Protein AF-A0A7S2E5R9-F1 (afdb_monomer_lite)

Organism: NCBI:txid49249

Structure (mmCIF, N/CA/C/O backbone):
data_AF-A0A7S2E5R9-F1
#
_entry.id   AF-A0A7S2E5R9-F1
#
loop_
_atom_site.group_PDB
_atom_site.id
_atom_site.type_symbol
_atom_site.label_atom_id
_atom_site.label_alt_id
_atom_site.label_comp_id
_atom_site.label_asym_id
_atom_site.label_entity_id
_atom_site.label_seq_id
_atom_site.pdbx_PDB_ins_code
_atom_site.Cartn_x
_atom_site.Cartn_y
_atom_site.Cartn_z
_atom_site.occupancy
_atom_site.B_iso_or_equiv
_atom_site.auth_seq_id
_atom_site.auth_comp_id
_atom_site.auth_asym_id
_atom_site.auth_atom_id
_atom_site.pdbx_PDB_model_num
ATOM 1 N N . MET A 1 1 ? -38.778 -8.386 19.713 1.00 40.78 1 MET A N 1
ATOM 2 C CA . MET A 1 1 ? -38.076 -9.557 20.277 1.00 40.78 1 MET A CA 1
ATOM 3 C C . MET A 1 1 ? -36.801 -9.728 19.477 1.00 40.78 1 MET A C 1
ATOM 5 O O . MET A 1 1 ? -36.875 -9.968 18.282 1.00 40.78 1 MET A O 1
ATOM 9 N N . GLY A 1 2 ? -35.673 -9.437 20.109 1.00 35.97 2 GLY A N 1
ATOM 10 C CA . GLY A 1 2 ? -34.382 -9.214 19.468 1.00 35.97 2 GLY A CA 1
ATOM 11 C C . GLY A 1 2 ? -33.627 -8.205 20.315 1.00 35.97 2 GLY A C 1
ATOM 12 O O . GLY A 1 2 ? -33.444 -7.067 19.899 1.00 35.97 2 GLY A O 1
ATOM 13 N N . ASP A 1 3 ? -33.334 -8.609 21.552 1.00 36.03 3 ASP A N 1
ATOM 14 C CA . ASP A 1 3 ? -32.497 -7.867 22.486 1.00 36.03 3 ASP A CA 1
ATOM 15 C C . ASP A 1 3 ? -31.163 -7.554 21.807 1.00 36.03 3 ASP A C 1
ATOM 17 O O . ASP A 1 3 ? -30.289 -8.410 21.670 1.00 36.03 3 ASP A O 1
ATOM 21 N N . SER A 1 4 ? -30.993 -6.305 21.383 1.00 39.62 4 SER A N 1
ATOM 22 C CA . SER A 1 4 ? -29.681 -5.740 21.111 1.00 39.62 4 SER A CA 1
ATOM 23 C C . SER A 1 4 ? -29.022 -5.483 22.462 1.00 39.62 4 SER A C 1
ATOM 25 O O . SER A 1 4 ? -28.957 -4.346 22.936 1.00 39.62 4 SER A O 1
ATOM 27 N N . THR A 1 5 ? -28.580 -6.553 23.125 1.00 44.03 5 THR A N 1
ATOM 28 C CA . THR A 1 5 ? -27.685 -6.442 24.270 1.00 44.03 5 THR A CA 1
ATOM 29 C C . THR A 1 5 ? -26.445 -5.704 23.797 1.00 44.03 5 THR A C 1
ATOM 31 O O . THR A 1 5 ? -25.578 -6.262 23.122 1.00 44.03 5 THR A O 1
ATOM 34 N N . SER A 1 6 ? -26.412 -4.422 24.144 1.00 45.31 6 SER A N 1
ATOM 35 C CA . SER A 1 6 ? -25.227 -3.596 24.265 1.00 45.31 6 SER A CA 1
ATOM 36 C C . SER A 1 6 ? -24.177 -4.389 25.042 1.00 45.31 6 SER A C 1
ATOM 38 O O . SER A 1 6 ? -24.175 -4.424 26.272 1.00 45.31 6 SER A O 1
ATOM 40 N N . THR A 1 7 ? -23.293 -5.084 24.329 1.00 42.91 7 THR A N 1
ATOM 41 C CA . THR A 1 7 ? -22.033 -5.490 24.924 1.00 42.91 7 THR A CA 1
ATOM 42 C C . THR A 1 7 ? -21.140 -4.264 24.891 1.00 42.91 7 THR A C 1
ATOM 44 O O . THR A 1 7 ? -20.877 -3.682 23.841 1.00 42.91 7 THR A O 1
ATOM 47 N N . LYS A 1 8 ? -20.668 -3.874 26.074 1.00 47.53 8 LYS A N 1
ATOM 48 C CA . LYS A 1 8 ? -19.526 -2.985 26.320 1.00 47.53 8 LYS A CA 1
ATOM 49 C C . LYS A 1 8 ? -18.222 -3.570 25.733 1.00 47.53 8 LYS A C 1
ATOM 51 O O . LYS A 1 8 ? -17.216 -3.683 26.426 1.00 47.53 8 LYS A O 1
ATOM 56 N N . GLY A 1 9 ? -18.252 -4.049 24.495 1.00 48.66 9 GLY A N 1
ATOM 57 C CA . GLY A 1 9 ? -17.158 -4.730 23.827 1.00 48.66 9 GLY A CA 1
ATOM 58 C C . GLY A 1 9 ? -16.466 -3.759 22.891 1.00 48.66 9 GLY A C 1
ATOM 59 O O . GLY A 1 9 ? -17.104 -3.194 22.010 1.00 48.66 9 GLY A O 1
ATOM 60 N N . GLY A 1 10 ? -15.162 -3.563 23.084 1.00 60.50 10 GLY A N 1
ATOM 61 C CA . GLY A 1 10 ? -14.319 -2.876 22.109 1.00 60.50 10 GLY A CA 1
ATOM 62 C C . GLY A 1 10 ? -14.386 -3.527 20.716 1.00 60.50 10 GLY A C 1
ATOM 63 O O . GLY A 1 10 ? -15.072 -4.535 20.532 1.00 60.50 10 GLY A O 1
ATOM 64 N N . PRO A 1 11 ? -13.659 -2.980 19.730 1.00 70.81 11 PRO A N 1
ATOM 65 C CA . PRO A 1 11 ? -13.746 -3.418 18.340 1.00 70.81 11 PRO A CA 1
ATOM 66 C C . PRO A 1 11 ? -13.669 -4.946 18.195 1.00 70.81 11 PRO A C 1
ATOM 68 O O . PRO A 1 11 ? -12.806 -5.600 18.795 1.00 70.81 11 PRO A O 1
ATOM 71 N N . ARG A 1 12 ? -14.606 -5.511 17.419 1.00 82.00 12 ARG A N 1
ATOM 72 C CA . ARG A 1 12 ? -14.705 -6.951 17.134 1.00 82.00 12 ARG A CA 1
ATOM 73 C C . ARG A 1 12 ? -13.624 -7.350 16.135 1.00 82.00 12 ARG A C 1
ATOM 75 O O . ARG A 1 12 ? -13.869 -7.416 14.934 1.00 82.00 12 ARG A O 1
ATOM 82 N N . LEU A 1 13 ? -12.411 -7.523 16.643 1.00 85.44 13 LEU A N 1
ATOM 83 C CA . LEU A 1 13 ? -11.286 -8.070 15.889 1.00 85.44 13 LEU A CA 1
ATOM 84 C C . LEU A 1 13 ? -11.467 -9.578 15.689 1.00 85.44 13 LEU A C 1
ATOM 86 O O . LEU A 1 13 ? -12.215 -10.218 16.427 1.00 85.44 13 LEU A O 1
ATOM 90 N N . LEU A 1 14 ? -10.733 -10.146 14.732 1.00 88.38 14 LEU A N 1
ATOM 91 C CA . LEU A 1 14 ? -10.744 -11.576 14.417 1.00 88.38 14 LEU A CA 1
ATOM 92 C C . LEU A 1 14 ? -10.423 -12.441 15.643 1.00 88.38 14 LEU A C 1
ATOM 94 O O . LEU A 1 14 ? -10.984 -13.518 15.810 1.00 88.38 14 LEU A O 1
ATOM 98 N N . HIS A 1 15 ? -9.513 -11.966 16.494 1.00 88.06 15 HIS A N 1
ATOM 99 C CA . HIS A 1 15 ? -9.129 -12.639 17.725 1.00 88.06 15 HIS A CA 1
ATOM 100 C C . HIS A 1 15 ? -8.766 -11.625 18.815 1.00 88.06 15 HIS A C 1
ATOM 102 O O . HIS A 1 15 ? -8.158 -10.589 18.538 1.00 88.06 15 HIS A O 1
ATOM 108 N N . ASP A 1 16 ? -9.090 -11.931 20.073 1.00 84.12 16 ASP A N 1
ATOM 109 C CA . ASP A 1 16 ? -8.872 -11.015 21.201 1.00 84.12 16 ASP A CA 1
ATOM 110 C C . ASP A 1 16 ? -7.392 -10.726 21.479 1.00 84.12 16 ASP A C 1
ATOM 112 O O . ASP A 1 16 ? -7.062 -9.637 21.950 1.00 84.12 16 ASP A O 1
ATOM 116 N N . SER A 1 17 ? -6.483 -11.644 21.128 1.00 87.19 17 SER A N 1
ATOM 117 C CA . SER A 1 17 ? -5.033 -11.412 21.251 1.00 87.19 17 SER A CA 1
ATOM 118 C C . SER A 1 17 ? -4.559 -10.202 20.444 1.00 87.19 17 SER A C 1
ATOM 120 O O . SER A 1 17 ? -3.603 -9.539 20.839 1.00 87.19 17 SER A O 1
ATOM 122 N N . LEU A 1 18 ? -5.259 -9.842 19.362 1.00 84.19 18 LEU A N 1
ATOM 123 C CA . LEU A 1 18 ? -4.934 -8.661 18.564 1.00 84.19 18 LEU A CA 1
ATOM 124 C C . LEU A 1 18 ? -5.097 -7.367 19.372 1.00 84.19 18 LEU A C 1
ATOM 126 O O . LEU A 1 18 ? -4.401 -6.392 19.105 1.00 84.19 18 LEU A O 1
ATOM 130 N N . LYS A 1 19 ? -5.943 -7.347 20.409 1.00 84.50 19 LYS A N 1
ATOM 131 C CA . LYS A 1 19 ? -6.100 -6.176 21.289 1.00 84.50 19 LYS A CA 1
ATOM 132 C C . LYS A 1 19 ? -4.835 -5.875 22.098 1.00 84.50 19 LYS A C 1
ATOM 134 O O . LYS A 1 19 ? -4.657 -4.739 22.524 1.00 84.50 19 LYS A O 1
ATOM 139 N N . GLN A 1 20 ? -3.963 -6.866 22.293 1.00 89.00 20 GLN A N 1
ATOM 140 C CA . GLN A 1 20 ? -2.699 -6.707 23.019 1.00 89.00 20 GLN A CA 1
ATOM 141 C C . GLN A 1 20 ? -1.606 -6.069 22.152 1.00 89.00 20 GLN A C 1
ATOM 143 O O . GLN A 1 20 ? -0.612 -5.574 22.677 1.00 89.00 20 GLN A O 1
ATOM 148 N N . ILE A 1 21 ? -1.783 -6.060 20.828 1.00 88.00 21 ILE A N 1
ATOM 149 C CA . ILE A 1 21 ? -0.803 -5.512 19.895 1.00 88.00 21 ILE A CA 1
ATOM 150 C C . ILE A 1 21 ? -1.123 -4.026 19.648 1.00 88.00 21 ILE A C 1
ATOM 152 O O . ILE A 1 21 ? -2.265 -3.689 19.306 1.00 88.00 21 ILE A O 1
ATOM 156 N N . PRO A 1 22 ? -0.135 -3.119 19.761 1.00 89.44 22 PRO A N 1
ATOM 157 C CA . PRO A 1 22 ? -0.304 -1.710 19.417 1.00 89.44 22 PRO A CA 1
ATOM 158 C C . PRO A 1 22 ? -0.901 -1.506 18.016 1.00 89.44 22 PRO A C 1
ATOM 160 O O . PRO A 1 22 ? -0.555 -2.208 17.064 1.00 89.44 22 PRO A O 1
ATOM 163 N N . LEU A 1 23 ? -1.809 -0.534 17.885 1.00 85.31 23 LEU A N 1
ATOM 164 C CA . LEU A 1 23 ? -2.561 -0.260 16.652 1.00 85.31 23 LEU A CA 1
ATOM 165 C C . LEU A 1 23 ? -1.647 -0.010 15.443 1.00 85.31 23 LEU A C 1
ATOM 167 O O . LEU A 1 23 ? -1.896 -0.538 14.365 1.00 85.31 23 LEU A O 1
ATOM 171 N N . ASN A 1 24 ? -0.573 0.754 15.635 1.00 86.00 24 ASN A N 1
ATOM 172 C CA . ASN A 1 24 ? 0.438 1.043 14.618 1.00 86.00 24 ASN A CA 1
ATOM 173 C C . ASN A 1 24 ? 1.160 -0.223 14.133 1.00 86.00 24 ASN A C 1
ATOM 175 O O . ASN A 1 24 ? 1.399 -0.365 12.937 1.00 86.00 24 ASN A O 1
ATOM 179 N N . ILE A 1 25 ? 1.458 -1.162 15.038 1.00 87.88 25 ILE A N 1
ATOM 180 C CA . ILE A 1 25 ? 2.091 -2.439 14.683 1.00 87.88 25 ILE A CA 1
ATOM 181 C C . ILE A 1 25 ? 1.106 -3.302 13.893 1.00 87.88 25 ILE A C 1
ATOM 183 O O . ILE A 1 25 ? 1.461 -3.827 12.841 1.00 87.88 25 ILE A O 1
ATOM 187 N N . ARG A 1 26 ? -0.153 -3.398 14.342 1.00 90.81 26 ARG A N 1
ATOM 188 C CA . ARG A 1 26 ? -1.197 -4.131 13.607 1.00 90.81 26 ARG A CA 1
ATOM 189 C C . ARG A 1 26 ? -1.425 -3.556 12.217 1.00 90.81 26 ARG A C 1
ATOM 191 O O . ARG A 1 26 ? -1.427 -4.309 11.251 1.00 90.81 26 ARG A O 1
ATOM 198 N N . PHE A 1 27 ? -1.568 -2.238 12.108 1.00 87.38 27 PHE A N 1
ATOM 199 C CA . PHE A 1 27 ? -1.757 -1.574 10.823 1.00 87.38 27 PHE A CA 1
ATOM 200 C C . PHE A 1 27 ? -0.575 -1.825 9.883 1.00 87.38 27 PHE A C 1
ATOM 202 O O . PHE A 1 27 ? -0.791 -2.162 8.723 1.00 87.38 27 PHE A O 1
ATOM 209 N N . GLY A 1 28 ? 0.662 -1.725 10.383 1.00 84.56 28 GLY A N 1
ATOM 210 C CA . GLY A 1 28 ? 1.864 -2.004 9.596 1.00 84.56 28 GLY A CA 1
ATOM 211 C C . GLY A 1 28 ? 1.928 -3.450 9.097 1.00 84.56 28 GLY A C 1
ATOM 212 O O . GLY A 1 28 ? 2.114 -3.675 7.904 1.00 84.56 28 GLY A O 1
ATOM 213 N N . LEU A 1 29 ? 1.707 -4.430 9.982 1.00 90.31 29 LEU A N 1
ATOM 214 C CA . LEU A 1 29 ? 1.730 -5.856 9.625 1.00 90.31 29 LEU A CA 1
ATOM 215 C C . LEU A 1 29 ? 0.642 -6.216 8.609 1.00 90.31 29 LEU A C 1
ATOM 217 O O . LEU A 1 29 ? 0.904 -6.932 7.646 1.00 90.31 29 LEU A O 1
ATOM 221 N N . ILE A 1 30 ? -0.571 -5.698 8.800 1.00 92.62 30 ILE A N 1
ATOM 222 C CA . ILE A 1 30 ? -1.690 -5.953 7.888 1.00 92.62 30 ILE A CA 1
ATOM 223 C C . ILE A 1 30 ? -1.525 -5.189 6.579 1.00 92.62 30 ILE A C 1
ATOM 225 O O . ILE A 1 30 ? -1.892 -5.711 5.533 1.00 92.62 30 ILE A O 1
ATOM 229 N N . GLY A 1 31 ? -0.914 -4.005 6.604 1.00 87.25 31 GLY A N 1
ATOM 230 C CA . GLY A 1 31 ? -0.493 -3.294 5.400 1.00 87.25 31 GLY A CA 1
ATOM 231 C C . GLY A 1 31 ? 0.512 -4.107 4.583 1.00 87.25 31 GLY A C 1
ATOM 232 O O . GLY A 1 31 ? 0.303 -4.307 3.389 1.00 87.25 31 GLY A O 1
ATOM 233 N N . ALA A 1 32 ? 1.550 -4.649 5.227 1.00 86.94 32 ALA A N 1
ATOM 234 C CA . ALA A 1 32 ? 2.537 -5.507 4.572 1.00 86.94 32 ALA A CA 1
ATOM 235 C C . ALA A 1 32 ? 1.899 -6.783 4.000 1.00 86.94 32 ALA A C 1
ATOM 237 O O . ALA A 1 32 ? 2.093 -7.093 2.826 1.00 86.94 32 ALA A O 1
ATOM 238 N N . LEU A 1 33 ? 1.075 -7.478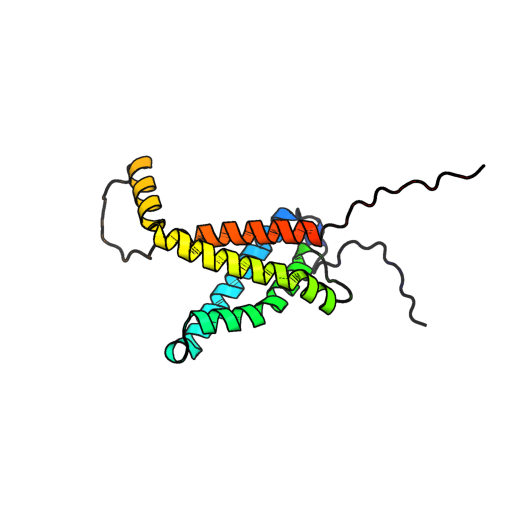 4.791 1.00 91.12 33 LEU A N 1
ATOM 239 C CA . LEU A 1 33 ? 0.336 -8.658 4.336 1.00 91.12 33 LEU A CA 1
ATOM 240 C C . LEU A 1 33 ? -0.580 -8.328 3.151 1.00 91.12 33 LEU A C 1
ATOM 242 O O . LEU A 1 33 ? -0.598 -9.054 2.162 1.00 91.12 33 LEU A O 1
ATOM 246 N N . SER A 1 34 ? -1.310 -7.215 3.232 1.00 89.31 34 SER A N 1
ATOM 247 C CA . SER A 1 34 ? -2.179 -6.736 2.160 1.00 89.31 34 SER A CA 1
ATOM 248 C C . SER A 1 34 ? -1.388 -6.454 0.881 1.00 89.31 34 SER A C 1
ATOM 250 O O . SER A 1 34 ? -1.841 -6.814 -0.199 1.00 89.31 34 SER A O 1
ATOM 252 N N . ASN A 1 35 ? -0.195 -5.862 0.978 1.00 87.25 35 ASN A N 1
ATOM 253 C CA . ASN A 1 35 ? 0.667 -5.648 -0.185 1.00 87.25 35 ASN A CA 1
ATOM 254 C C . ASN A 1 35 ? 1.151 -6.965 -0.795 1.00 87.25 35 ASN A C 1
ATOM 256 O O . ASN A 1 35 ? 1.140 -7.092 -2.014 1.00 87.25 35 ASN A O 1
ATOM 260 N N . VAL A 1 36 ? 1.523 -7.956 0.021 1.00 89.12 36 VAL A N 1
ATOM 261 C CA . VAL A 1 36 ? 1.910 -9.283 -0.486 1.00 89.12 36 VAL A CA 1
ATOM 262 C C . VAL A 1 36 ? 0.742 -9.934 -1.225 1.00 89.12 36 VAL A C 1
ATOM 264 O O . VAL A 1 36 ? 0.905 -10.342 -2.370 1.00 89.12 36 VAL A O 1
ATOM 267 N N . ILE A 1 37 ? -0.451 -9.966 -0.622 1.00 92.00 37 ILE A N 1
ATOM 268 C CA . ILE A 1 37 ? -1.651 -10.533 -1.258 1.00 92.00 37 ILE A CA 1
ATOM 269 C C . ILE A 1 37 ? -1.959 -9.800 -2.567 1.00 92.00 37 ILE A C 1
ATOM 271 O O . ILE A 1 37 ? -2.211 -10.443 -3.588 1.00 92.00 37 ILE A O 1
ATOM 275 N N . PHE A 1 38 ? -1.910 -8.467 -2.546 1.00 89.81 38 PHE A N 1
ATOM 276 C CA . PHE A 1 38 ? -2.147 -7.645 -3.723 1.00 89.81 38 PHE A CA 1
ATOM 277 C C . PHE A 1 38 ? -1.141 -7.950 -4.836 1.00 89.81 38 PHE A C 1
ATOM 279 O O . PHE A 1 38 ? -1.551 -8.248 -5.951 1.00 89.81 38 PHE A O 1
ATOM 286 N N . LEU A 1 39 ? 0.162 -7.921 -4.544 1.00 89.00 39 LEU A N 1
ATOM 287 C CA . LEU A 1 39 ? 1.214 -8.159 -5.532 1.00 89.00 39 LEU A CA 1
ATOM 288 C C . LEU A 1 39 ? 1.156 -9.581 -6.085 1.00 89.00 39 LEU A C 1
ATOM 290 O O . LEU A 1 39 ? 1.262 -9.763 -7.295 1.00 89.00 39 LEU A O 1
ATOM 294 N N . THR A 1 40 ? 0.959 -10.590 -5.236 1.00 89.75 40 THR A N 1
ATOM 295 C CA . THR A 1 40 ? 0.825 -11.978 -5.691 1.00 89.75 40 THR A CA 1
ATOM 296 C C . THR A 1 40 ? -0.397 -12.143 -6.591 1.00 89.75 40 THR A C 1
ATOM 298 O O . THR A 1 40 ? -0.284 -12.724 -7.668 1.00 89.75 40 THR A O 1
ATOM 301 N N . GLY A 1 41 ? -1.553 -11.601 -6.196 1.00 91.94 41 GLY A N 1
ATOM 302 C CA . GLY A 1 41 ? -2.772 -11.690 -6.999 1.00 91.94 41 GLY A CA 1
ATOM 303 C C . GLY A 1 41 ? -2.690 -10.895 -8.305 1.00 91.94 41 GLY A C 1
ATOM 304 O O . GLY A 1 41 ? -3.121 -11.386 -9.349 1.00 91.94 41 GLY A O 1
ATOM 305 N N . TYR A 1 42 ? -2.079 -9.711 -8.277 1.00 90.06 42 TYR A N 1
ATOM 306 C CA . TYR A 1 42 ? -1.851 -8.889 -9.462 1.00 90.06 42 TYR A CA 1
ATOM 307 C C . TYR A 1 42 ? -0.932 -9.598 -10.460 1.00 90.06 42 TYR A C 1
ATOM 309 O O . TYR A 1 42 ? -1.307 -9.747 -11.620 1.00 90.06 42 TYR A O 1
ATOM 317 N N . ASN A 1 43 ? 0.217 -10.114 -10.012 1.00 89.19 43 ASN A N 1
ATOM 318 C CA . ASN A 1 43 ? 1.144 -10.849 -10.878 1.00 89.19 43 ASN A CA 1
ATOM 319 C C . ASN A 1 43 ? 0.519 -12.137 -11.431 1.00 89.19 43 ASN A C 1
ATOM 321 O O . ASN A 1 43 ? 0.689 -12.450 -12.607 1.00 89.19 43 ASN A O 1
ATOM 325 N N . ALA A 1 44 ? -0.263 -12.859 -10.621 1.00 91.81 44 ALA A N 1
ATOM 326 C CA . ALA A 1 44 ? -1.013 -14.019 -11.098 1.00 91.81 44 ALA A CA 1
ATOM 327 C C . ALA A 1 44 ? -2.047 -13.634 -12.171 1.00 91.81 44 ALA A C 1
ATOM 329 O O . ALA A 1 44 ? -2.232 -14.369 -13.139 1.00 91.81 44 ALA A O 1
ATOM 330 N N . THR A 1 45 ? -2.694 -12.474 -12.025 1.00 91.12 45 THR A N 1
ATOM 331 C CA . THR A 1 45 ? -3.647 -11.952 -13.014 1.00 91.12 45 THR A CA 1
ATOM 332 C C . THR A 1 45 ? -2.927 -11.538 -14.297 1.00 91.12 45 THR A C 1
ATOM 334 O O . THR A 1 45 ? -3.336 -11.957 -15.377 1.00 91.12 45 THR A O 1
ATOM 337 N N . LEU A 1 46 ? -1.820 -10.794 -14.200 1.00 89.44 46 LEU A N 1
ATOM 338 C CA . LEU A 1 46 ? -0.980 -10.444 -15.351 1.00 89.44 46 LEU A CA 1
ATOM 339 C C . LEU A 1 46 ? -0.514 -11.683 -16.115 1.00 89.44 46 LEU A C 1
ATOM 341 O O . LEU A 1 46 ? -0.609 -11.712 -17.335 1.00 89.44 46 LEU A O 1
ATOM 345 N N . HIS A 1 47 ? -0.088 -12.736 -15.419 1.00 90.12 47 HIS A N 1
ATOM 346 C CA . HIS A 1 47 ? 0.312 -13.982 -16.072 1.00 90.12 47 HIS A CA 1
ATOM 347 C C . HIS A 1 47 ? -0.837 -14.631 -16.869 1.00 90.12 47 HIS A C 1
ATOM 349 O O . HIS A 1 47 ? -0.595 -15.340 -17.841 1.00 90.12 47 HIS A O 1
ATOM 355 N N . GLN A 1 48 ? -2.095 -14.422 -16.471 1.00 91.44 48 GLN A N 1
ATOM 356 C CA . GLN A 1 48 ? -3.253 -15.003 -17.158 1.00 91.44 48 GLN A CA 1
ATOM 357 C C . GLN A 1 48 ? -3.774 -14.150 -18.320 1.00 91.44 48 GLN A C 1
ATOM 359 O O . GLN A 1 48 ? -4.271 -14.715 -19.292 1.00 91.44 48 GLN A O 1
ATOM 364 N N . VAL A 1 49 ? -3.715 -12.817 -18.219 1.00 90.62 49 VAL A N 1
ATOM 365 C CA . VAL A 1 49 ? -4.381 -11.911 -19.183 1.00 90.62 49 VAL A CA 1
ATOM 366 C C . VAL A 1 49 ? -3.494 -10.793 -19.744 1.00 90.62 49 VAL A C 1
ATOM 368 O O . VAL A 1 49 ? -3.958 -10.010 -20.573 1.00 90.62 49 VAL A O 1
ATOM 371 N N . 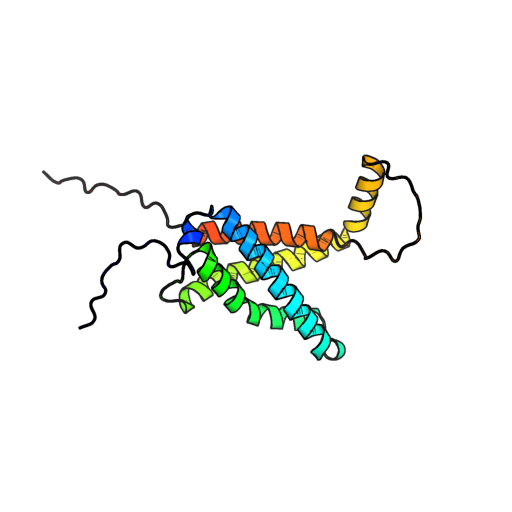GLY A 1 50 ? -2.230 -10.708 -19.325 1.00 78.94 50 GLY A N 1
ATOM 372 C CA . GLY A 1 50 ? -1.317 -9.600 -19.634 1.00 78.94 50 GLY A CA 1
ATOM 373 C C . GLY A 1 50 ? -0.948 -9.470 -21.112 1.00 78.94 50 GLY A C 1
ATOM 374 O O . GLY A 1 50 ? -0.709 -8.369 -21.584 1.00 78.94 50 GLY A O 1
ATOM 375 N N . GLU A 1 51 ? -0.996 -10.552 -21.894 1.00 86.00 51 GLU A N 1
ATOM 376 C CA . GLU A 1 51 ? -0.759 -10.460 -23.346 1.00 86.00 51 GLU A CA 1
ATOM 377 C C . GLU A 1 51 ? -1.910 -9.769 -24.098 1.00 86.00 51 GLU A C 1
ATOM 379 O O . GLU A 1 51 ? -1.733 -9.290 -25.216 1.00 86.00 51 GLU A O 1
ATOM 384 N N . SER A 1 52 ? -3.106 -9.719 -23.501 1.00 87.31 52 SER A N 1
ATOM 385 C CA . SER A 1 52 ? -4.321 -9.199 -24.145 1.00 87.31 52 SER A CA 1
ATOM 386 C C . SER A 1 52 ? -4.700 -7.785 -23.700 1.00 87.31 52 SER A C 1
ATOM 388 O O . SER A 1 52 ? -5.570 -7.163 -24.312 1.00 87.31 52 SER A O 1
ATOM 390 N N . MET A 1 53 ? -4.111 -7.280 -22.616 1.00 89.81 53 MET A N 1
ATOM 391 C CA . MET A 1 53 ? -4.506 -6.027 -21.969 1.00 89.81 53 MET A CA 1
ATOM 392 C C . MET A 1 53 ? -3.276 -5.275 -21.471 1.00 89.81 53 MET A C 1
ATOM 394 O O . MET A 1 53 ? -2.287 -5.888 -21.102 1.00 89.81 53 MET A O 1
ATOM 398 N N . SER A 1 54 ? -3.341 -3.944 -21.408 1.00 87.56 54 SER A N 1
ATOM 399 C CA . SER A 1 54 ? -2.245 -3.172 -20.820 1.00 87.56 54 SER A CA 1
ATOM 400 C C . SER A 1 54 ? -2.155 -3.387 -19.308 1.00 87.56 54 SER A C 1
ATOM 402 O O . SER A 1 54 ? -3.177 -3.452 -18.618 1.00 87.56 54 SER A O 1
ATOM 404 N N . ASP A 1 55 ? -0.937 -3.397 -18.773 1.00 82.75 55 ASP A N 1
ATOM 405 C CA . ASP A 1 55 ? -0.669 -3.557 -17.338 1.00 82.75 55 ASP A CA 1
ATOM 406 C C . ASP A 1 55 ? -1.448 -2.551 -16.485 1.00 82.75 55 ASP A C 1
ATOM 408 O O . ASP A 1 55 ? -2.045 -2.904 -15.472 1.00 82.75 55 ASP A O 1
ATOM 412 N N . ALA A 1 56 ? -1.531 -1.296 -16.939 1.00 82.38 56 ALA A N 1
ATOM 413 C CA . ALA A 1 56 ? -2.290 -0.248 -16.262 1.00 82.38 56 ALA A CA 1
ATOM 414 C C . ALA A 1 56 ? -3.795 -0.565 -16.173 1.00 82.38 56 ALA A C 1
ATOM 416 O O . ALA A 1 56 ? -4.442 -0.248 -15.168 1.00 82.38 56 ALA A O 1
ATOM 417 N N . TYR A 1 57 ? -4.359 -1.195 -17.208 1.00 86.56 57 TYR A N 1
ATOM 418 C CA . TYR A 1 57 ? -5.752 -1.629 -17.204 1.00 86.56 57 TYR A CA 1
ATOM 419 C C . TYR A 1 57 ? -5.955 -2.793 -16.230 1.00 86.56 57 TYR A C 1
ATOM 421 O O . TYR A 1 57 ? -6.828 -2.710 -15.362 1.00 86.56 57 TYR A O 1
ATOM 429 N N . VAL A 1 58 ? -5.113 -3.830 -16.312 1.00 87.94 58 VAL A N 1
ATOM 430 C CA . VAL A 1 58 ? -5.161 -4.991 -15.405 1.00 87.94 58 VAL A CA 1
ATOM 431 C C . VAL A 1 58 ? -5.012 -4.543 -13.951 1.00 87.94 58 VAL A C 1
ATOM 433 O O . VAL A 1 58 ? -5.808 -4.943 -13.102 1.00 87.94 58 VAL A O 1
ATOM 436 N N . TYR A 1 59 ? -4.059 -3.650 -13.678 1.00 86.25 59 TYR A N 1
ATOM 437 C CA . TYR A 1 59 ? -3.826 -3.070 -12.358 1.00 86.25 59 TYR A CA 1
ATOM 438 C C . TYR A 1 59 ? -5.069 -2.354 -11.834 1.00 86.25 59 TYR A C 1
ATOM 440 O O . TYR A 1 59 ? -5.507 -2.621 -10.718 1.00 86.25 59 TYR A O 1
ATOM 448 N N . SER A 1 60 ? -5.674 -1.482 -12.645 1.00 85.75 60 SER A N 1
ATOM 449 C CA . SER A 1 60 ? -6.847 -0.700 -12.238 1.00 85.75 60 SER A CA 1
ATOM 450 C C . SER A 1 60 ? -8.043 -1.596 -11.912 1.00 85.75 60 SER A C 1
ATOM 452 O O . SER A 1 60 ? -8.685 -1.423 -10.876 1.00 85.75 60 SER A O 1
ATOM 454 N N . VAL A 1 61 ? -8.324 -2.580 -12.770 1.00 89.00 61 VAL A N 1
ATOM 455 C CA . VAL A 1 61 ? -9.428 -3.527 -12.567 1.00 89.00 61 VAL A CA 1
ATOM 456 C C . VAL A 1 61 ? -9.178 -4.383 -11.328 1.00 89.00 61 VAL A C 1
ATOM 458 O O . VAL A 1 61 ? -10.043 -4.465 -10.454 1.00 89.00 61 VAL A O 1
ATOM 461 N N . PHE A 1 62 ? -7.985 -4.969 -11.211 1.00 90.88 62 PHE A N 1
ATOM 462 C CA . PHE A 1 62 ? -7.607 -5.783 -10.059 1.00 90.88 62 PHE A CA 1
ATOM 463 C C . PHE A 1 62 ? -7.705 -4.985 -8.752 1.00 90.88 62 PHE A C 1
ATOM 465 O O . PHE A 1 62 ? -8.267 -5.470 -7.770 1.00 90.88 62 PHE A O 1
ATOM 472 N N . TYR A 1 63 ? -7.246 -3.730 -8.752 1.00 87.38 63 TYR A N 1
ATOM 473 C CA . TYR A 1 63 ? -7.312 -2.845 -7.592 1.00 87.38 63 TYR A CA 1
ATOM 474 C C . TYR A 1 63 ? -8.748 -2.578 -7.138 1.00 87.38 63 TYR A C 1
ATOM 476 O O . TYR A 1 63 ? -9.038 -2.681 -5.946 1.00 87.38 63 TYR A O 1
ATOM 484 N N . VAL A 1 64 ? -9.673 -2.315 -8.065 1.00 88.31 64 VAL A N 1
ATOM 485 C CA . VAL A 1 64 ? -11.093 -2.105 -7.733 1.00 88.31 64 VAL A CA 1
ATOM 486 C C . VAL A 1 64 ? -11.694 -3.332 -7.039 1.00 88.31 64 VAL A C 1
ATOM 488 O O . VAL A 1 64 ? -12.405 -3.181 -6.043 1.00 88.31 64 VAL A O 1
ATOM 491 N N . PHE A 1 65 ? -11.370 -4.542 -7.501 1.00 91.00 65 PHE A N 1
ATOM 492 C CA . PHE A 1 65 ? -11.807 -5.780 -6.843 1.00 91.00 65 PHE A CA 1
ATOM 493 C C . PHE A 1 65 ? -11.085 -6.053 -5.523 1.00 91.00 65 PHE A C 1
ATOM 495 O O . PHE A 1 65 ? -11.645 -6.699 -4.635 1.00 91.00 65 PHE A O 1
ATOM 502 N N . TYR A 1 66 ? -9.865 -5.546 -5.369 1.00 90.88 66 TYR A N 1
ATOM 503 C CA . TYR A 1 66 ? -9.091 -5.708 -4.150 1.00 90.88 66 TYR A CA 1
ATOM 504 C C . TYR A 1 66 ? -9.532 -4.765 -3.021 1.00 90.88 66 TYR A C 1
ATOM 506 O O . TYR A 1 66 ? -9.401 -5.134 -1.856 1.00 90.88 66 TYR A O 1
ATOM 514 N N . ILE A 1 67 ? -10.098 -3.586 -3.319 1.00 89.12 67 ILE A N 1
ATOM 515 C CA . ILE A 1 67 ? -10.533 -2.607 -2.299 1.00 89.12 67 ILE A CA 1
ATOM 516 C C . ILE A 1 67 ? -11.403 -3.247 -1.191 1.00 89.12 67 ILE A C 1
ATOM 518 O O . I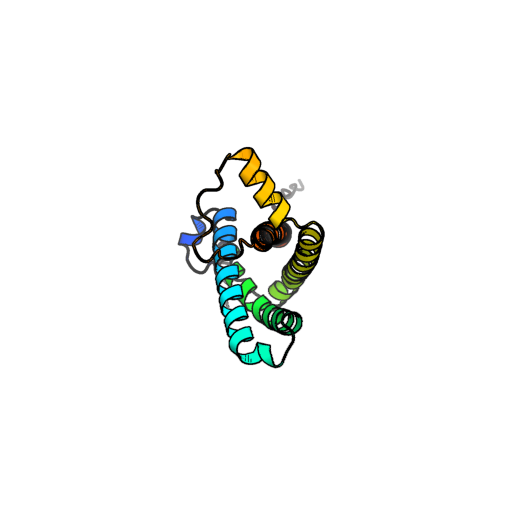LE A 1 67 ? -11.059 -3.082 -0.016 1.00 89.12 67 ILE A O 1
ATOM 522 N N . PRO A 1 68 ? -12.475 -4.011 -1.493 1.00 90.94 68 PRO A N 1
ATOM 523 C CA . PRO A 1 68 ? -13.268 -4.684 -0.462 1.00 90.94 68 PRO A CA 1
ATOM 524 C C . PRO A 1 68 ? -12.462 -5.693 0.364 1.00 90.94 68 PRO A C 1
ATOM 526 O O . PRO A 1 68 ? -12.623 -5.765 1.581 1.00 90.94 68 PRO A O 1
ATOM 529 N N . VAL A 1 69 ? -11.566 -6.448 -0.278 1.00 92.56 69 VAL A N 1
ATOM 530 C CA . VAL A 1 69 ? -10.734 -7.467 0.381 1.00 92.56 69 VAL A CA 1
ATOM 531 C C . VAL A 1 69 ? -9.741 -6.810 1.336 1.00 92.56 69 VAL A C 1
ATOM 533 O O . VAL A 1 69 ? -9.692 -7.160 2.516 1.00 92.56 69 VAL A O 1
ATOM 536 N N . GLY A 1 70 ? -9.001 -5.807 0.859 1.00 90.31 70 GLY A N 1
ATOM 537 C CA . GLY A 1 70 ? -8.069 -5.035 1.676 1.00 90.31 70 GLY A CA 1
ATOM 538 C C . GLY A 1 70 ? -8.771 -4.349 2.849 1.00 90.31 70 GLY A C 1
ATOM 539 O O . GLY A 1 70 ? -8.281 -4.395 3.979 1.00 90.31 70 GLY A O 1
ATOM 540 N N . HIS A 1 71 ? -9.959 -3.784 2.620 1.00 90.31 71 HIS A N 1
ATOM 541 C CA . HIS A 1 71 ? -10.762 -3.193 3.688 1.00 90.31 71 HIS A CA 1
ATOM 542 C C . HIS A 1 71 ? -11.223 -4.237 4.715 1.00 90.31 71 HIS A C 1
ATOM 544 O O . HIS A 1 71 ? -11.088 -4.008 5.915 1.00 90.31 71 HIS A O 1
ATOM 550 N N . ALA A 1 72 ? -11.695 -5.407 4.275 1.00 91.94 72 ALA A N 1
ATOM 551 C CA . ALA A 1 72 ? -12.081 -6.489 5.178 1.00 91.94 72 ALA A CA 1
ATOM 552 C C . ALA A 1 72 ? -10.908 -6.953 6.057 1.00 91.94 72 ALA A C 1
ATOM 554 O O . ALA A 1 72 ? -11.092 -7.136 7.260 1.00 91.94 72 ALA A O 1
ATOM 555 N N . LEU A 1 73 ? -9.695 -7.075 5.503 1.00 92.25 73 LEU A N 1
ATOM 556 C CA . LEU A 1 73 ? -8.490 -7.377 6.286 1.00 92.25 73 LEU A CA 1
ATOM 557 C C . LEU A 1 73 ? -8.224 -6.294 7.344 1.00 92.25 73 LEU A C 1
ATOM 559 O O . LEU A 1 73 ? -8.003 -6.600 8.516 1.00 92.25 73 LEU A O 1
ATOM 563 N N . GLN A 1 74 ? -8.311 -5.018 6.971 1.00 90.25 74 GLN A N 1
ATOM 564 C CA . GLN A 1 74 ? -8.144 -3.911 7.918 1.00 90.25 74 GLN A CA 1
ATOM 565 C C . GLN A 1 74 ? -9.203 -3.940 9.035 1.00 90.25 74 GLN A C 1
ATOM 567 O O . GLN A 1 74 ? -8.870 -3.769 10.210 1.00 90.25 74 GLN A O 1
ATOM 572 N N . CYS A 1 75 ? -10.465 -4.222 8.712 1.00 89.69 75 CYS A N 1
ATOM 573 C CA . CYS A 1 75 ? -11.523 -4.385 9.709 1.00 89.69 75 CYS A CA 1
ATOM 574 C C . CYS A 1 75 ? -11.251 -5.577 10.633 1.00 89.69 75 CYS A C 1
ATOM 576 O O . CYS A 1 75 ? -11.268 -5.433 11.851 1.00 89.69 75 CYS A O 1
ATOM 578 N N . LEU A 1 76 ? -10.943 -6.751 10.085 1.00 90.62 76 LEU A N 1
ATOM 579 C CA . LEU A 1 76 ? -10.750 -7.962 10.882 1.00 90.62 76 LEU A CA 1
ATOM 580 C C . LEU A 1 76 ? -9.551 -7.853 11.827 1.00 90.62 76 LEU A C 1
ATOM 582 O O . LEU A 1 76 ? -9.625 -8.305 12.969 1.00 90.62 76 LEU A O 1
ATOM 586 N N . PHE A 1 77 ? -8.456 -7.242 11.385 1.00 90.75 77 PHE A N 1
ATOM 587 C CA . PHE A 1 77 ? -7.206 -7.294 12.137 1.00 90.75 77 PHE A CA 1
ATOM 588 C C . PHE A 1 77 ? -6.855 -6.004 12.884 1.00 90.75 77 PHE A C 1
ATOM 590 O O . PHE A 1 77 ? -6.135 -6.053 13.888 1.00 90.75 77 PHE A O 1
ATOM 597 N N . VAL A 1 78 ? -7.367 -4.852 12.446 1.00 87.94 78 VAL A N 1
ATOM 598 C CA . VAL A 1 78 ? -6.945 -3.544 12.969 1.00 87.94 78 VAL A CA 1
ATOM 599 C C . VAL A 1 78 ? -8.081 -2.829 13.693 1.00 87.94 78 VAL A C 1
ATOM 601 O O . VAL A 1 78 ? -7.946 -2.532 14.886 1.00 87.94 78 VAL A O 1
ATOM 604 N N . TRP A 1 79 ? -9.195 -2.586 13.004 1.00 85.12 79 TRP A N 1
ATOM 605 C CA . TRP A 1 79 ? -10.236 -1.652 13.462 1.00 85.12 79 TRP A CA 1
ATOM 606 C C . TRP A 1 79 ? -11.470 -2.310 14.078 1.00 85.12 79 TRP A C 1
ATOM 608 O O . TRP A 1 79 ? -12.220 -1.652 14.790 1.00 85.12 79 TRP A O 1
ATOM 618 N N . GLY A 1 80 ? -11.655 -3.606 13.860 1.00 86.44 80 GLY A N 1
ATOM 619 C CA . GLY A 1 80 ? -12.868 -4.342 14.194 1.00 86.44 80 GLY A CA 1
ATOM 620 C C . GLY A 1 80 ? -13.870 -4.345 13.043 1.00 86.44 80 GLY A C 1
ATOM 621 O O . GLY A 1 80 ? -13.883 -3.440 12.207 1.00 86.44 80 GLY A O 1
ATOM 622 N N . TRP A 1 81 ? -14.710 -5.379 12.999 1.00 87.06 81 TRP A N 1
ATOM 623 C CA . TRP A 1 81 ? -15.773 -5.478 12.003 1.00 87.06 81 TRP A CA 1
ATOM 624 C C . TRP A 1 81 ? -16.837 -4.384 12.213 1.00 87.06 81 TRP A C 1
ATOM 626 O O . TRP A 1 81 ? -17.403 -4.309 13.309 1.00 87.06 81 TRP A O 1
ATOM 636 N N . PRO A 1 82 ? -17.114 -3.537 11.205 1.00 83.94 82 PRO A N 1
ATOM 637 C CA . PRO A 1 82 ? -18.141 -2.511 11.300 1.00 83.94 82 PRO A CA 1
ATOM 638 C C . PRO A 1 82 ? -19.531 -3.073 10.979 1.00 83.94 82 PRO A C 1
ATOM 640 O O . PRO A 1 82 ? -19.723 -3.768 9.983 1.00 83.94 82 PRO A O 1
ATOM 643 N N . ASP A 1 83 ? -20.520 -2.683 11.782 1.00 83.56 83 ASP A N 1
ATOM 644 C CA . ASP A 1 83 ? -21.938 -2.963 11.554 1.00 83.56 83 ASP A CA 1
ATOM 645 C C . ASP A 1 83 ? -22.684 -1.619 11.392 1.00 83.56 83 ASP A C 1
ATOM 647 O O . ASP A 1 83 ? -22.838 -0.902 12.385 1.00 83.56 83 ASP A O 1
ATOM 651 N N . PRO A 1 84 ? -23.146 -1.222 10.184 1.00 85.81 84 PRO A N 1
ATOM 652 C CA . PRO A 1 84 ? -23.121 -1.948 8.908 1.00 85.81 84 PRO A CA 1
ATOM 653 C C . PRO A 1 84 ? -21.804 -1.804 8.111 1.00 85.81 84 PRO A C 1
ATOM 655 O O . PRO A 1 84 ? -21.227 -0.721 8.023 1.00 85.81 84 PRO A O 1
ATOM 658 N N . TYR A 1 85 ? -21.390 -2.885 7.436 1.00 85.31 85 TYR A N 1
ATOM 659 C CA . TYR A 1 85 ? -20.128 -2.944 6.680 1.00 85.31 85 TYR A CA 1
ATOM 660 C C . TYR A 1 85 ? -20.110 -2.076 5.415 1.00 85.31 85 TYR A C 1
ATOM 662 O O . TYR A 1 85 ? -19.163 -1.331 5.184 1.00 85.31 85 TYR A O 1
ATOM 670 N N . LEU A 1 86 ? -21.164 -2.135 4.594 1.00 87.88 86 LEU A N 1
ATOM 671 C CA . LEU A 1 86 ? -21.157 -1.505 3.269 1.00 87.88 86 LEU A CA 1
ATOM 672 C C . LEU A 1 86 ? -20.984 0.031 3.316 1.00 87.88 86 LEU A C 1
ATOM 674 O O . LEU A 1 86 ? -20.156 0.549 2.565 1.00 87.88 86 LEU A O 1
ATOM 678 N N . PRO A 1 87 ? -21.670 0.781 4.205 1.00 87.56 87 PRO A N 1
ATOM 679 C CA . PRO A 1 87 ? -21.427 2.217 4.346 1.00 87.56 87 PRO A CA 1
ATOM 680 C C . PRO A 1 87 ? -20.009 2.545 4.832 1.00 87.56 87 PRO A C 1
ATOM 682 O O . PRO A 1 87 ? -19.439 3.539 4.391 1.00 87.56 87 PRO A O 1
ATOM 685 N N . ASN A 1 88 ? -19.424 1.702 5.693 1.00 87.12 88 ASN A N 1
ATOM 686 C CA . ASN A 1 88 ? -18.050 1.880 6.169 1.00 87.12 88 ASN A CA 1
ATOM 687 C C . ASN A 1 88 ? -17.023 1.637 5.050 1.00 87.12 88 ASN A C 1
ATOM 689 O O . ASN A 1 88 ? -16.073 2.407 4.900 1.00 87.12 88 ASN A O 1
ATOM 693 N N . LEU A 1 89 ? -17.252 0.628 4.206 1.00 87.31 89 LEU A N 1
ATOM 694 C CA . LEU A 1 89 ? -16.439 0.394 3.015 1.00 87.31 89 LEU A CA 1
ATOM 695 C C . LEU A 1 89 ? -16.471 1.612 2.085 1.00 87.31 89 LEU A C 1
ATOM 697 O O . LEU A 1 89 ? -15.421 2.094 1.666 1.00 87.31 89 LEU A O 1
ATOM 701 N N . LEU A 1 90 ? -17.659 2.149 1.798 1.00 88.00 90 LEU A N 1
ATOM 702 C CA . LEU A 1 90 ? -17.807 3.306 0.912 1.00 88.00 90 LEU A CA 1
ATOM 703 C C . LEU A 1 90 ? -17.181 4.581 1.492 1.00 88.00 90 LEU A C 1
ATOM 705 O O . LEU A 1 90 ? -16.609 5.362 0.735 1.00 88.00 90 LEU A O 1
ATOM 709 N N . SER A 1 91 ? -17.221 4.783 2.813 1.00 85.56 91 SER A N 1
ATOM 710 C CA . SER A 1 91 ? -16.547 5.923 3.449 1.00 85.56 91 SER A CA 1
ATOM 711 C C . SER A 1 91 ? -15.020 5.804 3.428 1.00 85.56 91 SER A C 1
ATOM 713 O O . SER A 1 91 ? -14.329 6.819 3.431 1.00 85.56 91 SER A O 1
ATOM 715 N N . ASN A 1 92 ? -14.489 4.577 3.395 1.00 85.25 92 ASN A N 1
ATOM 716 C CA . ASN A 1 92 ? -13.050 4.310 3.324 1.00 85.25 92 ASN A CA 1
ATOM 717 C C . ASN A 1 92 ? -12.539 4.138 1.880 1.00 85.25 92 ASN A C 1
ATOM 719 O O . ASN A 1 92 ? -11.336 4.246 1.647 1.00 85.25 92 ASN A O 1
ATOM 723 N N . ALA A 1 93 ? -13.415 3.931 0.892 1.00 84.81 93 ALA A N 1
ATOM 724 C CA . ALA A 1 93 ? -13.032 3.784 -0.514 1.00 84.81 93 ALA A CA 1
ATOM 725 C C . ALA A 1 93 ? -12.197 4.967 -1.061 1.00 84.81 93 ALA A C 1
ATOM 727 O O . ALA A 1 93 ? -11.201 4.708 -1.744 1.00 84.81 93 ALA A O 1
ATOM 728 N N . PRO A 1 94 ? -12.484 6.246 -0.723 1.00 87.62 94 PRO A N 1
ATOM 729 C CA . PRO A 1 94 ? -11.634 7.368 -1.123 1.00 87.62 94 PRO A CA 1
ATOM 730 C C . PRO A 1 94 ? -10.189 7.268 -0.613 1.00 87.62 94 PRO A C 1
ATOM 732 O O . PRO A 1 94 ? -9.276 7.760 -1.274 1.00 87.62 94 PRO A O 1
ATOM 735 N N . ILE A 1 95 ? -9.949 6.612 0.528 1.00 85.94 95 ILE A N 1
ATOM 736 C CA . ILE A 1 95 ? -8.593 6.404 1.059 1.00 85.94 95 ILE A CA 1
ATOM 737 C C . ILE A 1 95 ? -7.791 5.531 0.089 1.00 85.94 95 ILE A C 1
ATOM 739 O O . ILE A 1 95 ? -6.693 5.911 -0.309 1.00 85.94 95 ILE A O 1
ATOM 743 N N . GLY A 1 96 ? -8.365 4.406 -0.351 1.00 82.25 96 GLY A N 1
ATOM 744 C CA . GLY A 1 96 ? -7.725 3.519 -1.327 1.00 82.25 96 GLY A CA 1
ATOM 745 C C . GLY A 1 96 ? -7.490 4.210 -2.672 1.00 82.25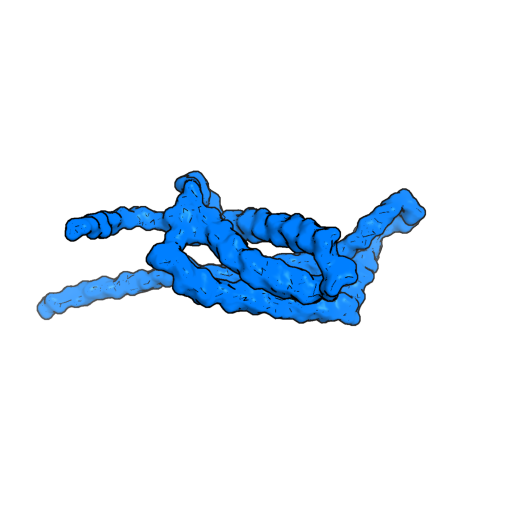 96 GLY A C 1
ATOM 746 O O . GLY A 1 96 ? -6.384 4.184 -3.203 1.00 82.25 96 GLY A O 1
ATOM 747 N N . LEU A 1 97 ? -8.497 4.918 -3.192 1.00 85.69 97 LEU A N 1
ATOM 748 C CA . LEU A 1 97 ? -8.377 5.627 -4.472 1.00 85.69 97 LEU A CA 1
ATOM 749 C C . LEU A 1 97 ? -7.325 6.746 -4.436 1.00 85.69 97 LEU A C 1
ATOM 751 O O . LEU A 1 97 ? -6.561 6.908 -5.387 1.00 85.69 97 LEU A O 1
ATOM 755 N N . THR A 1 98 ? -7.248 7.508 -3.342 1.00 88.62 98 THR A N 1
ATOM 756 C CA . THR A 1 98 ? -6.226 8.559 -3.197 1.00 88.62 98 THR A CA 1
ATOM 757 C C . THR A 1 98 ? -4.833 7.979 -2.987 1.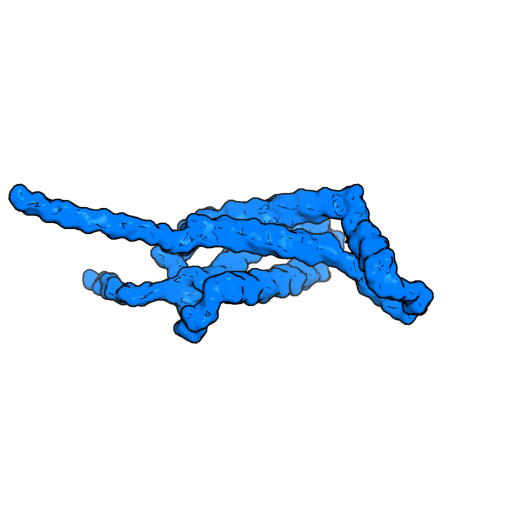00 88.62 98 THR A C 1
ATOM 759 O O . THR A 1 98 ? -3.877 8.527 -3.531 1.00 88.62 98 THR A O 1
ATOM 762 N N . ALA A 1 99 ? -4.701 6.855 -2.277 1.00 84.50 99 ALA A N 1
ATOM 763 C CA . ALA A 1 99 ? -3.433 6.139 -2.162 1.00 84.50 99 ALA A CA 1
ATOM 764 C C . ALA A 1 99 ? -2.952 5.614 -3.525 1.00 84.50 99 ALA A C 1
ATOM 766 O O . ALA A 1 99 ? -1.773 5.751 -3.843 1.00 84.50 99 ALA A O 1
ATOM 767 N N . MET A 1 100 ? -3.859 5.089 -4.356 1.00 83.94 100 MET A N 1
ATOM 768 C CA . MET A 1 100 ? -3.559 4.683 -5.732 1.00 83.94 100 MET A CA 1
ATOM 769 C C . MET A 1 100 ? -3.084 5.875 -6.570 1.00 83.94 100 MET A C 1
ATOM 771 O O . MET A 1 100 ? -2.008 5.818 -7.159 1.00 83.94 100 MET A O 1
ATOM 775 N N . ALA A 1 101 ? -3.841 6.977 -6.575 1.00 85.50 101 ALA A N 1
ATOM 776 C CA . ALA A 1 101 ? -3.481 8.179 -7.326 1.00 85.50 101 ALA A CA 1
ATOM 777 C C . ALA A 1 101 ? -2.120 8.748 -6.887 1.00 85.50 101 ALA A C 1
ATOM 779 O O . ALA A 1 101 ? -1.288 9.087 -7.731 1.00 85.50 101 ALA A O 1
ATOM 780 N N . LEU A 1 102 ? -1.871 8.798 -5.573 1.00 87.38 102 LEU A N 1
ATOM 781 C CA . LEU A 1 102 ? -0.588 9.206 -5.006 1.00 87.38 102 LEU A CA 1
ATOM 782 C C . LEU A 1 102 ? 0.538 8.271 -5.452 1.00 87.38 102 LEU A C 1
ATOM 784 O O . LEU A 1 102 ? 1.596 8.748 -5.853 1.00 87.38 102 LEU A O 1
ATOM 788 N N . GLY A 1 103 ? 0.309 6.957 -5.420 1.00 83.25 103 GLY A N 1
ATOM 789 C CA . GLY A 1 103 ? 1.289 5.965 -5.848 1.00 83.25 103 GLY A CA 1
ATOM 790 C C . GLY A 1 103 ? 1.649 6.097 -7.325 1.00 83.25 103 GLY A C 1
ATOM 791 O O . GLY A 1 103 ? 2.831 6.144 -7.661 1.00 83.25 103 GLY A O 1
ATOM 792 N N . THR A 1 104 ? 0.653 6.242 -8.202 1.00 83.56 104 THR A N 1
ATOM 793 C CA . THR A 1 104 ? 0.868 6.461 -9.641 1.00 83.56 104 THR A CA 1
ATOM 794 C C . THR A 1 104 ? 1.636 7.753 -9.906 1.00 83.56 104 THR A C 1
ATOM 796 O O . THR A 1 104 ? 2.585 7.757 -10.690 1.00 83.56 104 THR A O 1
ATOM 799 N N . PHE A 1 105 ? 1.253 8.849 -9.244 1.00 87.06 105 PHE A N 1
ATOM 800 C CA . PHE A 1 105 ? 1.940 10.128 -9.394 1.00 87.06 105 PHE A CA 1
ATOM 801 C C . PHE A 1 105 ? 3.393 10.046 -8.917 1.00 87.06 105 PHE A C 1
ATOM 803 O O . PHE A 1 105 ? 4.296 10.477 -9.630 1.00 87.06 105 PHE A O 1
ATOM 810 N N . LEU A 1 106 ? 3.621 9.467 -7.736 1.00 84.69 106 LEU A N 1
ATOM 811 C CA . LEU A 1 106 ? 4.946 9.382 -7.135 1.00 84.69 106 LEU A CA 1
ATOM 812 C C . LEU A 1 106 ? 5.871 8.447 -7.916 1.00 84.69 106 LEU A C 1
ATOM 814 O O . LEU A 1 106 ? 7.026 8.798 -8.113 1.00 84.69 106 LEU A O 1
ATOM 818 N N . THR A 1 107 ? 5.360 7.316 -8.414 1.00 84.69 107 THR A N 1
ATOM 819 C CA . THR A 1 107 ? 6.118 6.414 -9.301 1.00 84.69 107 THR A CA 1
ATOM 820 C C . THR A 1 107 ? 6.607 7.190 -10.518 1.00 84.69 107 THR A C 1
ATOM 822 O O . THR A 1 107 ? 7.806 7.310 -10.733 1.00 84.69 107 THR A O 1
ATOM 825 N N . ARG A 1 108 ? 5.690 7.861 -11.229 1.00 85.19 108 ARG A N 1
ATOM 826 C CA . ARG A 1 108 ? 6.042 8.660 -12.408 1.00 85.19 108 ARG A CA 1
ATOM 827 C C . ARG A 1 108 ? 7.031 9.781 -12.088 1.00 85.19 108 ARG A C 1
ATOM 829 O O . ARG A 1 108 ? 7.915 10.056 -12.892 1.00 85.19 108 ARG A O 1
ATOM 836 N N . TYR A 1 109 ? 6.860 10.454 -10.954 1.00 86.12 109 TYR A N 1
ATOM 837 C CA . TYR A 1 109 ? 7.748 11.533 -10.534 1.00 86.12 109 TYR A CA 1
ATOM 838 C C . TYR A 1 109 ? 9.163 11.022 -10.228 1.00 86.12 109 TYR A C 1
ATOM 840 O O . TYR A 1 109 ? 10.137 11.612 -10.687 1.00 86.12 109 TYR A O 1
ATOM 848 N N . LEU A 1 110 ? 9.283 9.915 -9.492 1.00 85.75 110 LEU A N 1
ATOM 849 C CA . LEU A 1 110 ? 10.575 9.323 -9.141 1.00 85.75 110 LEU A CA 1
ATOM 850 C C . LEU A 1 110 ? 11.276 8.704 -10.358 1.00 85.75 110 LEU A C 1
ATOM 852 O O . LEU A 1 110 ? 12.492 8.852 -10.485 1.00 85.75 110 LEU A O 1
ATOM 856 N N . ASP A 1 111 ? 10.520 8.101 -11.277 1.00 83.31 111 ASP A N 1
ATOM 857 C CA . ASP A 1 111 ? 11.045 7.597 -12.550 1.00 83.31 111 ASP A CA 1
ATOM 858 C C . ASP A 1 111 ? 11.612 8.742 -13.400 1.00 83.31 111 ASP A C 1
ATOM 860 O O . ASP A 1 111 ? 12.714 8.641 -13.930 1.00 83.31 111 ASP A O 1
ATOM 864 N N . GLN A 1 112 ? 10.913 9.882 -13.478 1.00 85.75 112 GLN A N 1
ATOM 865 C CA . GLN A 1 112 ? 11.399 11.063 -14.206 1.00 85.75 112 GLN A CA 1
ATOM 866 C C . GLN A 1 112 ? 12.701 11.641 -13.640 1.00 85.75 112 GLN A C 1
ATOM 868 O O . GLN A 1 112 ? 13.440 12.303 -14.368 1.00 85.75 112 GLN A O 1
ATOM 873 N N . MET A 1 113 ? 12.972 11.421 -12.355 1.00 85.31 113 MET A N 1
ATOM 874 C CA . MET A 1 113 ? 14.195 11.877 -11.700 1.00 85.31 113 MET A CA 1
ATOM 875 C C . MET A 1 113 ? 15.326 10.844 -11.745 1.00 85.31 113 MET A C 1
ATOM 877 O O . MET A 1 113 ? 16.383 11.120 -11.184 1.00 85.31 113 MET A O 1
ATOM 881 N N . ASN A 1 114 ? 15.124 9.675 -12.370 1.00 84.31 114 ASN A N 1
ATOM 882 C CA . ASN A 1 114 ? 16.044 8.534 -12.290 1.00 84.31 114 ASN A CA 1
ATOM 883 C C . ASN A 1 114 ? 16.438 8.245 -10.830 1.00 84.31 114 ASN A C 1
ATOM 885 O O . ASN A 1 114 ? 17.613 8.166 -10.464 1.00 84.31 114 ASN A O 1
ATOM 889 N N . PHE A 1 115 ? 15.431 8.169 -9.954 1.00 83.81 115 PHE A N 1
ATOM 890 C CA . PHE A 1 115 ? 15.655 8.036 -8.515 1.00 83.81 115 PHE A CA 1
ATOM 891 C C . PHE A 1 115 ? 16.454 6.776 -8.155 1.00 83.81 115 PHE A C 1
ATOM 893 O O . PHE A 1 115 ? 17.293 6.842 -7.260 1.00 83.81 115 PHE A O 1
ATOM 900 N N . ASN A 1 116 ? 16.236 5.659 -8.864 1.00 81.81 116 ASN A N 1
ATOM 901 C CA . ASN A 1 116 ? 17.014 4.431 -8.670 1.00 81.81 116 ASN A CA 1
ATOM 902 C C . ASN A 1 116 ? 18.516 4.693 -8.866 1.00 81.81 116 ASN A C 1
ATOM 904 O O . ASN A 1 116 ? 19.297 4.408 -7.961 1.00 81.81 116 ASN A O 1
ATOM 908 N N . ASP A 1 117 ? 18.893 5.340 -9.974 1.00 82.31 117 ASP A N 1
ATOM 909 C CA . ASP A 1 117 ? 20.288 5.683 -10.278 1.00 82.31 117 ASP A CA 1
ATOM 910 C C . ASP A 1 117 ? 20.875 6.624 -9.218 1.00 82.31 117 ASP A C 1
ATOM 912 O O . ASP A 1 117 ? 21.990 6.431 -8.741 1.00 82.31 117 ASP A O 1
ATOM 916 N N . THR A 1 118 ? 20.087 7.608 -8.774 1.00 83.62 118 THR A N 1
ATOM 917 C CA . THR A 1 118 ? 20.504 8.564 -7.736 1.00 83.62 118 THR A CA 1
ATOM 918 C C . THR A 1 118 ? 20.784 7.873 -6.397 1.00 83.62 118 THR A C 1
ATOM 920 O O . THR A 1 118 ? 21.746 8.215 -5.704 1.00 83.62 118 THR A O 1
ATOM 923 N N . VAL A 1 119 ? 19.943 6.911 -6.004 1.00 82.94 119 VAL A N 1
ATOM 924 C CA . VAL A 1 119 ? 20.125 6.143 -4.764 1.00 82.94 119 VAL A CA 1
ATOM 925 C C . VAL A 1 119 ? 21.324 5.212 -4.879 1.00 82.94 119 VAL A C 1
ATOM 927 O O . VAL A 1 119 ? 22.115 5.140 -3.937 1.00 82.94 119 VAL A O 1
ATOM 930 N N . ASP A 1 120 ? 21.499 4.542 -6.015 1.00 82.50 120 ASP A N 1
ATOM 931 C CA . ASP A 1 120 ? 22.655 3.674 -6.230 1.00 82.50 120 ASP A CA 1
ATOM 932 C C . ASP A 1 120 ? 23.968 4.465 -6.219 1.00 82.50 120 ASP A C 1
ATOM 934 O O . ASP A 1 120 ? 24.926 4.045 -5.567 1.00 82.50 120 ASP A O 1
ATOM 938 N N . ASP A 1 121 ? 24.012 5.642 -6.841 1.00 82.69 121 ASP A N 1
ATOM 939 C CA . ASP A 1 121 ? 25.183 6.524 -6.806 1.00 82.69 121 ASP A CA 1
ATOM 940 C C . ASP A 1 121 ? 25.465 7.056 -5.391 1.00 82.69 121 ASP A C 1
ATOM 942 O O . ASP A 1 121 ? 26.621 7.138 -4.952 1.00 82.69 121 ASP A O 1
ATOM 946 N N . PHE A 1 122 ? 24.419 7.362 -4.618 1.00 83.00 122 PHE A N 1
ATOM 947 C CA . PHE A 1 122 ? 24.558 7.746 -3.213 1.00 83.00 122 PHE A CA 1
ATOM 948 C C . PHE A 1 122 ? 25.090 6.598 -2.342 1.00 83.00 122 PHE A C 1
ATOM 950 O O . PHE A 1 122 ? 25.966 6.813 -1.501 1.00 83.00 122 PHE A O 1
ATOM 957 N N . LEU A 1 123 ? 24.588 5.376 -2.532 1.00 81.56 123 LEU A N 1
ATOM 958 C CA . LEU A 1 123 ? 25.043 4.201 -1.788 1.00 81.56 123 LEU A CA 1
ATOM 959 C C . LEU A 1 123 ? 26.494 3.863 -2.132 1.00 81.56 123 LEU A C 1
ATOM 961 O O . LEU A 1 123 ? 27.295 3.636 -1.223 1.00 81.56 123 LEU A O 1
ATOM 965 N N . LYS A 1 124 ? 26.860 3.919 -3.416 1.00 80.88 124 LYS A N 1
ATOM 966 C CA . LYS A 1 124 ? 28.244 3.728 -3.875 1.00 80.88 124 LYS A CA 1
ATOM 967 C C . LYS A 1 124 ? 29.190 4.772 -3.278 1.00 80.88 124 LYS A C 1
ATOM 969 O O . LYS A 1 124 ? 30.256 4.411 -2.782 1.00 80.88 124 LYS A O 1
ATOM 974 N N . SER A 1 125 ? 28.793 6.047 -3.267 1.00 81.12 125 SER A N 1
ATOM 975 C CA . SER A 1 125 ? 29.620 7.142 -2.730 1.00 81.12 125 SER A CA 1
ATOM 976 C C . SER A 1 125 ? 29.705 7.167 -1.201 1.00 81.12 125 SER A C 1
ATOM 978 O O . SER A 1 125 ? 30.752 7.519 -0.662 1.00 81.12 125 SER A O 1
ATOM 980 N N . SER A 1 126 ? 28.643 6.778 -0.493 1.00 80.38 126 SER A N 1
ATOM 981 C CA . SER A 1 126 ? 28.605 6.812 0.977 1.00 80.38 126 SER A CA 1
ATOM 982 C C . SER A 1 126 ? 29.207 5.572 1.625 1.00 80.38 126 SER A C 1
ATOM 984 O O . SER A 1 126 ? 29.803 5.676 2.697 1.00 80.38 126 SER A O 1
ATOM 986 N N . PHE A 1 127 ? 29.053 4.399 1.004 1.00 76.50 127 PHE A N 1
ATOM 987 C CA . PHE A 1 127 ? 29.523 3.142 1.585 1.00 76.50 127 PHE A CA 1
ATOM 988 C C . PHE A 1 127 ? 30.854 2.646 1.020 1.00 76.50 127 PHE A C 1
ATOM 990 O O . PHE A 1 127 ? 31.362 1.655 1.538 1.00 76.50 127 PHE A O 1
ATOM 997 N N . SER A 1 128 ? 31.445 3.309 0.013 1.00 60.22 128 SER A N 1
ATOM 998 C CA . SER A 1 128 ? 32.655 2.825 -0.678 1.00 60.22 128 SER A CA 1
ATOM 999 C C . SER A 1 128 ? 32.585 1.318 -0.950 1.00 60.22 128 SER A C 1
ATOM 1001 O O . SER A 1 128 ? 33.560 0.592 -0.753 1.00 60.22 128 SER A O 1
ATOM 1003 N N . MET A 1 129 ? 31.406 0.831 -1.354 1.00 57.62 129 MET A N 1
ATOM 1004 C CA . MET A 1 129 ? 31.270 -0.519 -1.883 1.00 57.62 129 MET A CA 1
ATOM 1005 C C . MET A 1 129 ? 32.036 -0.508 -3.200 1.00 57.62 129 MET A C 1
ATOM 1007 O O . MET A 1 129 ? 31.553 0.002 -4.210 1.00 57.62 129 MET A O 1
ATOM 1011 N N . GLY A 1 130 ? 33.294 -0.942 -3.120 1.00 49.12 130 GLY A N 1
ATOM 1012 C CA . GLY A 1 130 ? 34.181 -1.073 -4.259 1.00 49.12 130 GLY A CA 1
ATOM 1013 C C . GLY A 1 130 ? 33.508 -1.898 -5.345 1.00 49.12 130 GLY A C 1
ATOM 1014 O O . GLY A 1 130 ? 32.696 -2.775 -5.062 1.00 49.12 130 GLY A O 1
ATOM 1015 N N . ASP A 1 131 ? 33.856 -1.570 -6.582 1.00 55.22 131 ASP A N 1
ATOM 1016 C CA . ASP A 1 131 ? 33.438 -2.216 -7.824 1.00 55.22 131 ASP A CA 1
ATOM 1017 C C . ASP A 1 131 ? 33.981 -3.662 -7.900 1.00 55.22 131 ASP A C 1
ATOM 1019 O O . ASP A 1 131 ? 34.787 -4.004 -8.764 1.00 55.22 131 ASP A O 1
ATOM 1023 N N . GLU A 1 132 ? 33.620 -4.514 -6.937 1.00 47.19 132 GLU A N 1
ATOM 1024 C CA . GLU A 1 132 ? 33.937 -5.936 -6.950 1.00 47.19 132 GLU A CA 1
ATOM 1025 C C . GLU A 1 132 ? 32.769 -6.707 -7.568 1.00 47.19 132 GLU A C 1
ATOM 1027 O O . GLU A 1 132 ? 31.715 -6.915 -6.970 1.00 47.19 132 GLU A O 1
ATOM 1032 N N . SER A 1 133 ? 33.021 -7.180 -8.790 1.00 42.94 133 SER A N 1
ATOM 1033 C CA . SER A 1 133 ? 32.261 -8.190 -9.536 1.00 42.94 133 SER A CA 1
ATOM 1034 C C . SER A 1 133 ? 30.822 -7.841 -9.934 1.00 42.94 133 SER A C 1
ATOM 1036 O O . SER A 1 133 ? 29.843 -8.351 -9.397 1.00 42.94 133 SER A O 1
ATOM 1038 N N . ARG A 1 134 ? 30.730 -7.135 -11.065 1.00 50.53 134 ARG A N 1
ATOM 1039 C CA . ARG A 1 134 ? 29.798 -7.464 -12.155 1.00 50.53 134 ARG A CA 1
ATOM 1040 C C . ARG A 1 134 ? 29.901 -8.954 -12.540 1.00 50.53 134 ARG A C 1
ATOM 1042 O O . ARG A 1 134 ? 30.568 -9.260 -13.521 1.00 50.53 134 ARG A O 1
ATOM 1049 N N . ASP A 1 135 ? 29.295 -9.865 -11.781 1.00 49.56 135 ASP A N 1
ATOM 1050 C CA . ASP A 1 135 ? 28.848 -11.174 -12.292 1.00 49.56 135 ASP A CA 1
ATOM 1051 C C . ASP A 1 135 ? 27.926 -11.881 -11.281 1.00 49.56 135 ASP A C 1
ATOM 1053 O O . ASP A 1 135 ? 28.360 -12.695 -10.471 1.00 49.56 135 ASP A O 1
ATOM 1057 N N . SER A 1 136 ? 26.639 -11.530 -11.268 1.00 39.22 136 SER A N 1
ATOM 1058 C CA . SER A 1 136 ? 25.553 -12.451 -10.886 1.00 39.22 136 SER A CA 1
ATOM 1059 C C . SER A 1 136 ? 24.193 -11.787 -11.111 1.00 39.22 136 SER A C 1
ATOM 1061 O O . SER A 1 136 ? 23.622 -11.206 -10.202 1.00 39.22 136 SER A O 1
ATOM 1063 N N . GLY A 1 137 ? 23.690 -11.869 -12.350 1.00 40.84 137 GLY A N 1
ATOM 1064 C CA . GLY A 1 137 ? 22.263 -11.750 -12.696 1.00 40.84 137 GLY A CA 1
ATOM 1065 C C . GLY A 1 137 ? 21.434 -10.747 -11.888 1.00 40.84 137 GLY A C 1
ATOM 1066 O O . GLY A 1 137 ? 20.430 -11.153 -11.310 1.00 40.84 137 GLY A O 1
ATOM 1067 N N . GLU A 1 138 ? 21.878 -9.486 -11.820 1.00 45.62 138 GLU A N 1
ATOM 1068 C CA . GLU A 1 138 ? 21.330 -8.474 -10.912 1.00 45.62 138 GLU A CA 1
ATOM 1069 C C . GLU A 1 138 ? 19.819 -8.303 -11.113 1.00 45.62 138 GLU A C 1
ATOM 1071 O O . GLU A 1 138 ? 19.358 -7.783 -12.129 1.00 45.62 138 GLU A O 1
ATOM 1076 N N . GLU A 1 139 ? 19.048 -8.748 -10.118 1.00 51.25 139 GLU A N 1
ATOM 1077 C CA . GLU A 1 139 ? 17.673 -8.309 -9.917 1.00 51.25 139 GLU A CA 1
ATOM 1078 C C . GLU A 1 139 ? 17.670 -6.774 -9.904 1.00 51.25 139 GLU A C 1
ATOM 1080 O O . GLU A 1 139 ? 18.314 -6.157 -9.051 1.00 51.25 139 GLU A O 1
ATOM 1085 N N . GLU A 1 140 ? 16.972 -6.155 -10.859 1.00 55.00 140 GLU A N 1
ATOM 1086 C CA . GLU A 1 140 ? 16.759 -4.707 -10.909 1.00 55.00 140 GLU A CA 1
ATOM 1087 C C . GLU A 1 140 ? 16.248 -4.227 -9.539 1.00 55.00 140 GLU A C 1
ATOM 1089 O O . GLU A 1 140 ? 15.128 -4.540 -9.115 1.00 55.00 140 GLU A O 1
ATOM 1094 N N . LYS A 1 141 ? 17.093 -3.504 -8.794 1.00 60.91 141 LYS A N 1
ATOM 1095 C CA . LYS A 1 141 ? 16.746 -3.007 -7.461 1.00 60.91 141 LYS A CA 1
ATOM 1096 C C . LYS A 1 141 ? 15.699 -1.905 -7.598 1.00 60.91 141 LYS A C 1
ATOM 1098 O O . LYS A 1 141 ? 16.002 -0.749 -7.873 1.00 60.91 141 LYS A O 1
ATOM 1103 N N . ASN A 1 142 ? 14.441 -2.264 -7.368 1.00 73.75 142 ASN A N 1
ATOM 1104 C CA . ASN A 1 142 ? 13.296 -1.366 -7.514 1.00 73.75 142 ASN A CA 1
ATOM 1105 C C . ASN A 1 142 ? 13.075 -0.482 -6.267 1.00 73.75 142 ASN A C 1
ATOM 1107 O O . ASN A 1 142 ? 12.074 -0.619 -5.552 1.00 73.75 142 ASN A O 1
ATOM 1111 N N . TYR A 1 143 ? 13.998 0.450 -5.991 1.00 80.94 143 TYR A N 1
ATOM 1112 C CA . TYR A 1 143 ? 13.885 1.385 -4.856 1.00 80.94 143 TYR A CA 1
ATOM 1113 C C . TYR A 1 143 ? 12.676 2.316 -4.976 1.00 80.94 143 TYR A C 1
ATOM 1115 O O . TYR A 1 143 ? 12.048 2.635 -3.961 1.00 80.94 143 TYR A O 1
ATOM 1123 N N . VAL A 1 144 ? 12.307 2.710 -6.200 1.00 81.69 144 VAL A N 1
ATOM 1124 C CA . VAL A 1 144 ? 11.078 3.476 -6.471 1.00 81.69 144 VAL A CA 1
ATOM 1125 C C . VAL A 1 144 ? 9.854 2.762 -5.899 1.00 81.69 144 VAL A C 1
ATOM 1127 O O . VAL A 1 144 ? 9.091 3.367 -5.144 1.00 81.69 144 VAL A O 1
ATOM 1130 N N . SER A 1 145 ? 9.685 1.465 -6.173 1.00 78.88 145 SER A N 1
ATOM 1131 C CA . SER A 1 145 ? 8.541 0.694 -5.673 1.00 78.88 145 SER A CA 1
ATOM 1132 C C . SER A 1 145 ? 8.495 0.663 -4.144 1.00 78.88 145 SER A C 1
ATOM 1134 O O . SER A 1 145 ? 7.423 0.805 -3.552 1.00 78.88 145 SER A O 1
ATOM 1136 N N . PHE A 1 146 ? 9.653 0.546 -3.488 1.00 80.69 146 PHE A N 1
ATOM 1137 C CA . PHE A 1 146 ? 9.742 0.574 -2.028 1.00 80.69 146 PHE A CA 1
ATOM 1138 C C . PHE A 1 146 ? 9.384 1.951 -1.445 1.00 80.69 146 PHE A C 1
ATOM 1140 O O . PHE A 1 146 ? 8.581 2.040 -0.512 1.00 80.69 146 PHE A O 1
ATOM 1147 N N . ALA A 1 147 ? 9.918 3.034 -2.017 1.00 82.75 147 ALA A N 1
ATOM 1148 C CA . ALA A 1 147 ? 9.612 4.400 -1.593 1.00 82.75 147 ALA A CA 1
ATOM 1149 C C . ALA A 1 147 ? 8.117 4.723 -1.763 1.00 82.75 147 ALA A C 1
ATOM 1151 O O . ALA A 1 147 ? 7.480 5.266 -0.853 1.00 82.75 147 ALA A O 1
ATOM 1152 N N . VAL A 1 148 ? 7.537 4.322 -2.897 1.00 83.75 148 VAL A N 1
ATOM 1153 C CA . VAL A 1 148 ? 6.108 4.482 -3.188 1.00 83.75 148 VAL A CA 1
ATOM 1154 C C . VAL A 1 148 ? 5.250 3.695 -2.198 1.00 83.75 148 VAL A C 1
ATOM 1156 O O . VAL A 1 148 ? 4.265 4.228 -1.681 1.00 83.75 148 VAL A O 1
ATOM 1159 N N . MET A 1 149 ? 5.635 2.461 -1.870 1.00 83.06 149 MET A N 1
ATOM 1160 C CA . MET A 1 149 ? 4.939 1.641 -0.876 1.00 83.06 149 MET A CA 1
ATOM 1161 C C . MET A 1 149 ? 4.935 2.301 0.513 1.00 83.06 149 MET A C 1
ATOM 1163 O O . MET A 1 149 ? 3.898 2.322 1.179 1.00 83.06 149 MET A O 1
ATOM 1167 N N . ILE A 1 150 ? 6.058 2.883 0.946 1.00 83.44 150 ILE A N 1
ATOM 1168 C CA . ILE A 1 150 ? 6.128 3.603 2.227 1.00 83.44 150 ILE A CA 1
ATOM 1169 C C . ILE A 1 150 ? 5.223 4.836 2.202 1.00 83.44 150 ILE A C 1
ATOM 1171 O O . ILE A 1 150 ? 4.418 5.023 3.116 1.00 83.44 150 ILE A O 1
ATOM 1175 N N . ALA A 1 151 ? 5.327 5.668 1.163 1.00 84.44 151 ALA A N 1
ATOM 1176 C CA . ALA A 1 151 ? 4.565 6.911 1.069 1.00 84.44 151 ALA A CA 1
ATOM 1177 C C . ALA A 1 151 ? 3.048 6.656 1.048 1.00 84.44 151 ALA A C 1
ATOM 1179 O O . ALA A 1 151 ? 2.296 7.265 1.813 1.00 84.44 151 ALA A O 1
ATOM 1180 N N . THR A 1 152 ? 2.597 5.712 0.220 1.00 84.38 152 THR A N 1
ATOM 1181 C CA . THR A 1 152 ? 1.179 5.328 0.126 1.00 84.38 152 THR A CA 1
ATOM 1182 C C . THR A 1 152 ? 0.678 4.634 1.396 1.00 84.38 152 THR A C 1
ATOM 1184 O O . THR A 1 152 ? -0.463 4.864 1.812 1.00 84.38 152 THR A O 1
ATOM 1187 N N . GLY A 1 153 ? 1.529 3.851 2.066 1.00 81.38 153 GLY A N 1
ATOM 1188 C CA . GLY A 1 153 ? 1.231 3.243 3.363 1.00 81.38 153 GLY A CA 1
ATOM 1189 C C . GLY A 1 153 ? 1.044 4.278 4.475 1.00 81.38 153 GLY A C 1
ATOM 1190 O O . GLY A 1 153 ? 0.050 4.223 5.202 1.00 81.38 153 GLY A O 1
ATOM 1191 N N . LEU A 1 154 ? 1.946 5.261 4.573 1.00 85.31 154 LEU A N 1
ATOM 1192 C CA . LEU A 1 154 ? 1.837 6.373 5.525 1.00 85.31 154 LEU A CA 1
ATOM 1193 C C . LEU A 1 154 ? 0.592 7.223 5.259 1.00 85.31 154 LEU A C 1
ATOM 1195 O O . LEU A 1 154 ? -0.139 7.547 6.195 1.00 85.31 154 LEU A O 1
ATOM 1199 N N . TRP A 1 155 ? 0.312 7.534 3.992 1.00 88.31 155 TRP A N 1
ATOM 1200 C CA . TRP A 1 155 ? -0.897 8.257 3.596 1.00 88.31 155 TRP A CA 1
ATOM 1201 C C . TRP A 1 155 ? -2.169 7.526 4.043 1.00 88.31 155 TRP A C 1
ATOM 1203 O O . TRP A 1 155 ? -3.024 8.096 4.727 1.00 88.31 155 TRP A O 1
ATOM 1213 N N . SER A 1 156 ? -2.250 6.229 3.737 1.00 84.19 156 SER A N 1
ATOM 1214 C CA . SER A 1 156 ? -3.379 5.378 4.120 1.00 84.19 156 SER A CA 1
ATOM 1215 C C . SER A 1 156 ? -3.529 5.280 5.637 1.00 84.19 156 SER A C 1
ATOM 1217 O O . SER A 1 156 ? -4.650 5.315 6.145 1.00 84.19 156 SER A O 1
ATOM 1219 N N . PHE A 1 157 ? -2.417 5.198 6.374 1.00 83.75 157 PHE A N 1
ATOM 1220 C CA . PHE A 1 157 ? -2.416 5.186 7.836 1.00 83.75 157 PHE A CA 1
ATOM 1221 C C . PHE A 1 157 ? -2.981 6.480 8.415 1.00 83.75 157 PHE A C 1
ATOM 1223 O O . PHE A 1 157 ? -3.864 6.430 9.272 1.00 83.75 157 PHE A O 1
ATOM 1230 N N . ILE A 1 158 ? -2.505 7.637 7.950 1.00 85.88 158 ILE A N 1
ATOM 1231 C CA . ILE A 1 158 ? -2.955 8.943 8.447 1.00 85.88 158 ILE A CA 1
ATOM 1232 C C . ILE A 1 158 ? -4.462 9.096 8.226 1.00 85.88 158 ILE A C 1
ATOM 1234 O O . ILE A 1 158 ? -5.192 9.367 9.180 1.00 85.88 158 ILE A O 1
ATOM 1238 N N . LEU A 1 159 ? -4.949 8.844 7.007 1.00 85.94 159 LEU A N 1
ATOM 1239 C CA . LEU A 1 159 ? -6.376 8.961 6.697 1.00 85.94 159 LEU A CA 1
ATOM 1240 C C . LEU A 1 159 ? -7.229 7.945 7.464 1.00 85.94 159 LEU A C 1
ATOM 1242 O O . LEU A 1 159 ? -8.284 8.300 7.991 1.00 85.94 159 LEU A O 1
ATOM 1246 N N . SER A 1 160 ? -6.754 6.703 7.592 1.00 80.06 160 SER A N 1
ATOM 1247 C CA . SER A 1 160 ? -7.464 5.673 8.358 1.00 80.06 160 SER A CA 1
ATOM 1248 C C . SER A 1 160 ? -7.579 6.049 9.831 1.00 80.06 160 SER A C 1
ATOM 1250 O O . SER A 1 160 ? -8.639 5.846 10.414 1.00 80.06 160 SER A O 1
ATOM 1252 N N . ASN A 1 161 ? -6.533 6.629 10.431 1.00 82.69 161 ASN A N 1
ATOM 1253 C CA . ASN A 1 161 ? -6.606 7.123 11.805 1.00 82.69 161 ASN A CA 1
ATOM 1254 C C . ASN A 1 161 ? -7.568 8.305 11.934 1.00 82.69 161 ASN A C 1
ATOM 1256 O O . ASN A 1 161 ? -8.336 8.334 12.891 1.00 82.69 161 ASN A O 1
ATOM 1260 N N . LEU A 1 162 ? -7.550 9.258 10.998 1.00 82.62 162 LEU A N 1
ATOM 1261 C CA . LEU A 1 162 ? -8.446 10.420 11.040 1.00 82.62 162 LEU A CA 1
ATOM 1262 C C . LEU A 1 162 ? -9.925 10.019 10.978 1.00 82.62 162 LEU A C 1
ATOM 1264 O O . LEU A 1 162 ? -10.751 10.652 11.630 1.00 82.62 162 LEU A O 1
ATOM 1268 N N . ILE A 1 163 ? -10.248 8.973 10.216 1.00 80.44 163 ILE A N 1
ATOM 1269 C CA . ILE A 1 163 ? -11.631 8.539 9.986 1.00 80.44 163 ILE A CA 1
ATOM 1270 C C . ILE A 1 163 ? -12.090 7.504 11.021 1.00 80.44 163 ILE A C 1
ATOM 1272 O O . ILE A 1 163 ? -13.218 7.581 11.502 1.00 80.44 163 ILE A O 1
ATOM 1276 N N . ASN A 1 164 ? -11.234 6.539 11.375 1.00 77.44 164 ASN A N 1
ATOM 1277 C CA . ASN A 1 164 ? -11.635 5.372 12.168 1.00 77.44 164 ASN A CA 1
ATOM 1278 C C . ASN A 1 164 ? -11.214 5.439 13.644 1.00 77.44 164 ASN A C 1
ATOM 1280 O O . ASN A 1 164 ? -11.664 4.608 14.435 1.00 77.44 164 ASN A O 1
ATOM 1284 N N . THR A 1 165 ? -10.387 6.408 14.058 1.00 75.12 165 THR A N 1
ATOM 1285 C CA . THR A 1 165 ? -10.118 6.592 15.492 1.00 75.12 165 THR A CA 1
ATOM 1286 C C . THR A 1 165 ? -11.371 7.168 16.150 1.00 75.12 165 THR A C 1
ATOM 1288 O O . THR A 1 165 ? -11.809 8.251 15.757 1.00 75.12 165 THR A O 1
ATOM 1291 N N . PRO A 1 166 ? -11.956 6.502 17.164 1.00 59.75 166 PRO A N 1
ATOM 1292 C CA . PRO A 1 166 ? -13.104 7.049 17.868 1.00 59.75 166 PRO A CA 1
ATOM 1293 C C . PRO A 1 166 ? -12.708 8.401 18.459 1.00 59.75 166 PRO A C 1
ATOM 1295 O O . PRO A 1 166 ? -11.775 8.486 19.263 1.00 59.75 166 PRO A O 1
ATOM 1298 N N . SER A 1 167 ? -13.391 9.472 18.042 1.00 55.25 167 SER A N 1
ATOM 1299 C CA . SER A 1 167 ? -13.184 10.788 18.636 1.00 55.25 167 SER A CA 1
ATOM 1300 C C . SER A 1 167 ? -13.379 10.639 20.139 1.00 55.25 167 SER A C 1
ATOM 1302 O O . SER A 1 167 ? -14.438 10.187 20.580 1.00 55.25 167 SER A O 1
ATOM 1304 N N . LYS A 1 168 ? -12.372 11.011 20.936 1.00 49.50 168 LYS A N 1
ATOM 1305 C CA . LYS A 1 168 ? -12.572 11.262 22.364 1.00 49.50 168 LYS A CA 1
ATOM 1306 C C . LYS A 1 168 ? -13.583 12.402 22.453 1.00 49.50 168 LYS A C 1
ATOM 1308 O O . LYS A 1 168 ? -13.200 13.569 22.456 1.00 49.50 168 LYS A O 1
ATOM 1313 N N . LYS A 1 169 ? -14.881 12.087 22.443 1.00 44.22 169 LYS A N 1
ATOM 1314 C CA . LYS A 1 169 ? -15.910 13.030 22.858 1.00 44.22 169 LYS A CA 1
ATOM 1315 C C . LYS A 1 169 ? -15.525 13.401 24.279 1.00 44.22 169 LYS A C 1
ATOM 1317 O O . LYS A 1 169 ? -15.575 12.561 25.170 1.00 44.22 169 LYS A O 1
ATOM 1322 N N . SER A 1 170 ? -15.060 14.636 24.436 1.00 42.84 170 SER A N 1
ATOM 1323 C CA . SER A 1 170 ? -15.109 15.348 25.700 1.00 42.84 170 SER A CA 1
ATOM 1324 C C . SER A 1 170 ? -16.516 15.132 26.241 1.00 42.84 170 SER A C 1
ATOM 1326 O O . SER A 1 170 ? -17.505 15.598 25.674 1.00 42.84 170 SER A O 1
ATOM 1328 N N . GLU A 1 171 ? -16.586 14.295 27.264 1.00 43.97 171 GLU A N 1
ATOM 1329 C CA . GLU A 1 171 ? -17.728 14.127 28.133 1.00 43.97 171 GLU A CA 1
ATOM 1330 C C . GLU A 1 171 ? -17.910 15.500 28.786 1.00 43.97 171 GLU A C 1
ATOM 1332 O O . GLU A 1 171 ? -17.232 15.844 29.749 1.00 43.97 171 GLU A O 1
ATOM 1337 N N . LYS A 1 172 ? -18.710 16.373 28.162 1.00 45.97 172 LYS A N 1
ATOM 1338 C CA . LYS A 1 172 ? -19.262 17.517 28.878 1.00 45.97 172 LYS A CA 1
ATOM 1339 C C . LYS A 1 172 ? -20.140 16.900 29.955 1.00 45.97 172 LYS A C 1
ATOM 1341 O O . LYS A 1 172 ? -21.183 16.332 29.631 1.00 45.97 172 LYS A O 1
ATOM 1346 N N . GLU A 1 173 ? -19.662 16.948 31.197 1.00 43.47 173 GLU A N 1
ATOM 1347 C CA . GLU A 1 173 ? -20.483 16.717 32.380 1.00 43.47 173 GLU A CA 1
ATOM 1348 C C . GLU A 1 173 ? -21.823 17.441 32.187 1.00 43.47 173 GLU A C 1
ATOM 1350 O O . GLU A 1 173 ? -21.823 18.611 31.787 1.00 43.47 173 GLU A O 1
ATOM 1355 N N . PRO A 1 174 ? -22.968 16.782 32.425 1.00 47.25 174 PRO A N 1
ATOM 1356 C CA . PRO A 1 174 ? -24.219 17.503 32.537 1.00 47.25 174 PRO A CA 1
ATOM 1357 C C . PRO A 1 174 ? -24.105 18.391 33.777 1.00 47.25 174 PRO A C 1
ATOM 1359 O O . PRO A 1 174 ? -24.105 17.909 34.911 1.00 47.25 174 PRO A O 1
ATOM 1362 N N . GLU A 1 175 ? -23.945 19.688 33.532 1.00 52.97 17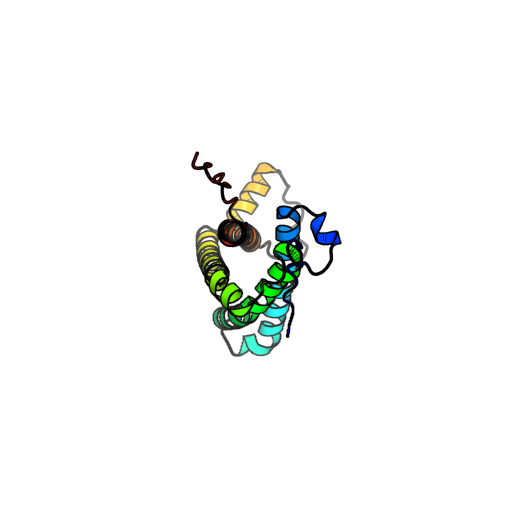5 GLU A N 1
ATOM 1363 C CA . GLU A 1 175 ? -24.070 20.739 34.528 1.00 52.97 175 GLU A CA 1
ATOM 1364 C C . GLU A 1 175 ? -25.425 20.535 35.217 1.00 52.97 175 GLU A C 1
ATOM 1366 O O . GLU A 1 175 ? -26.483 20.579 34.587 1.00 52.97 175 GLU A O 1
ATOM 1371 N N . LYS A 1 176 ? -25.376 20.156 36.496 1.00 50.69 176 LYS A N 1
ATOM 1372 C CA . LYS A 1 176 ? -26.562 19.968 37.325 1.00 50.69 176 LYS A CA 1
ATOM 1373 C C . LYS A 1 176 ? -27.249 21.325 37.446 1.00 50.69 176 LYS A C 1
ATOM 1375 O O . LYS A 1 176 ? -26.713 22.207 38.109 1.00 50.69 176 LYS A O 1
ATOM 1380 N N . GLU A 1 177 ? -28.419 21.475 36.836 1.00 48.19 177 GLU A N 1
ATOM 1381 C CA . GLU A 1 177 ? -29.344 22.542 37.210 1.00 48.19 177 GLU A CA 1
ATOM 1382 C C . GLU A 1 177 ? -29.770 22.302 38.670 1.00 48.19 177 GLU A C 1
ATOM 1384 O O . GLU A 1 177 ? -30.321 21.248 39.007 1.00 48.19 177 GLU A O 1
ATOM 1389 N N . LEU A 1 178 ? -29.411 23.254 39.536 1.00 49.12 178 LEU A N 1
ATOM 1390 C CA . LEU A 1 178 ? -29.877 23.419 40.915 1.00 49.12 178 LEU A CA 1
ATOM 1391 C C . LEU A 1 178 ? -30.931 24.525 40.947 1.00 49.12 178 LEU A C 1
ATOM 1393 O O . LEU A 1 178 ? -30.702 25.554 40.270 1.00 49.12 178 LEU A O 1
#

Foldseek 3Di:
DDPPPPDPDAAAALDPVLVVDDLVVQLVVLLVVLVVVLVVVLVVQCVVCVVPDPSVVSSVVSLVVSLLVSVVSCQRRHQHQDVVNPVVSVVLVVLSVVLVVQLVVQLVVCVVVVVLVVVVVVCCVVVVPDPPDPDDDDDSPPVSNVVSSVVSSVSSVVVCCVPRVPPPPPPPDPPDDD

pLDDT: mean 78.05, std 16.02, range [35.97, 92.62]

Sequence (178 aa):
MGDSTSTKGGPRLLHDSLKQIPLNIRFGLIGALSNVIFLTGYNATLHQVGESMSDAYVYSVFYVFYIPVGHALQCLFVWGWPDPYLPNLLSNAPIGLTAMALGTFLTRYLDQMNFNDTVDDFLKSSFSMGDESRDSGEEEKNYVSFAVMIATGLWSFILSNLINTPSKKSEKEPEKEL

Secondary structure (DSSP, 8-state):
-------------SSGGGGGS-HHHHHHHHHHHHHHHHHHHHHHHHHHHTTTS-HHHHHHHHHHHHHHHHHHHHIIIII---SSHHHHHHHHHHHHHHHHHHHHHHHHHHHHTTHHHHHHHHHHHHH--------S------HHHHHHHHHHHHHHHHHHHHHHSPP-----------

Radius of gyration: 22.02 Å; chains: 1; bounding box: 72×38×65 Å